Protein AF-A0A1P8U6V5-F1 (afdb_monomer_lite)

Structure (mmCIF, N/CA/C/O backbone):
data_AF-A0A1P8U6V5-F1
#
_entry.id   AF-A0A1P8U6V5-F1
#
loop_
_atom_site.group_PDB
_atom_site.id
_atom_site.type_symbol
_atom_site.label_atom_id
_atom_site.label_alt_id
_atom_site.label_comp_id
_atom_site.label_asym_id
_atom_site.label_entity_id
_atom_site.label_seq_id
_atom_site.pdbx_PDB_ins_code
_atom_site.Cartn_x
_atom_site.Cartn_y
_atom_site.Cartn_z
_atom_site.occupancy
_atom_site.B_iso_or_equiv
_atom_site.auth_seq_id
_atom_site.auth_comp_id
_atom_site.auth_asym_id
_atom_site.auth_atom_id
_atom_site.pdbx_PDB_model_num
ATOM 1 N N . MET A 1 1 ? 9.930 18.718 -10.527 1.00 44.38 1 MET A N 1
ATOM 2 C CA . MET A 1 1 ? 10.139 17.257 -10.436 1.00 44.38 1 MET A CA 1
ATOM 3 C C . MET A 1 1 ? 9.380 16.623 -11.584 1.00 44.38 1 MET A C 1
ATOM 5 O O . MET A 1 1 ? 8.257 17.042 -11.827 1.00 44.38 1 MET A O 1
ATOM 9 N N . ARG A 1 2 ? 10.010 15.724 -12.344 1.00 49.22 2 ARG A N 1
ATOM 10 C CA . ARG A 1 2 ? 9.372 15.032 -13.471 1.00 49.22 2 ARG A CA 1
ATOM 11 C C . ARG A 1 2 ? 8.715 13.780 -12.891 1.00 49.22 2 ARG A C 1
ATOM 13 O O . ARG A 1 2 ? 9.405 12.990 -12.257 1.00 49.22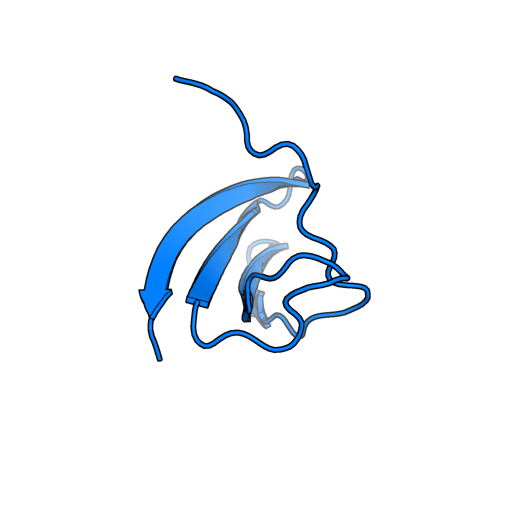 2 ARG A O 1
ATOM 20 N N . GLN A 1 3 ? 7.395 13.680 -12.999 1.00 50.94 3 GLN A N 1
ATOM 21 C CA . GLN A 1 3 ? 6.665 12.476 -12.605 1.00 50.94 3 GLN A CA 1
ATOM 22 C C . GLN A 1 3 ? 7.175 11.307 -13.476 1.00 50.94 3 GLN A C 1
ATOM 24 O O . GLN A 1 3 ? 7.487 11.563 -14.645 1.00 50.94 3 GLN A O 1
ATOM 29 N N . PRO A 1 4 ? 7.346 10.084 -12.939 1.00 56.69 4 PRO A N 1
ATOM 30 C CA . PRO A 1 4 ? 7.767 8.944 -13.751 1.00 56.69 4 PRO A CA 1
ATOM 31 C C . PRO A 1 4 ? 6.813 8.759 -14.938 1.00 56.69 4 PRO A C 1
ATOM 33 O O . PRO A 1 4 ? 5.605 8.948 -14.802 1.00 56.69 4 PRO A O 1
ATOM 36 N N . GLU A 1 5 ? 7.372 8.451 -16.113 1.00 63.22 5 GLU A N 1
ATOM 37 C CA . GLU A 1 5 ? 6.597 8.319 -17.360 1.00 63.22 5 GLU A CA 1
ATOM 38 C C . GLU A 1 5 ? 5.695 7.069 -17.347 1.00 63.22 5 GLU A C 1
ATOM 40 O O . GLU A 1 5 ? 4.696 7.029 -18.064 1.00 63.22 5 GLU A O 1
ATOM 45 N N . SER A 1 6 ? 5.991 6.107 -16.467 1.00 65.06 6 SER A N 1
ATOM 46 C CA . SER A 1 6 ? 5.237 4.868 -16.277 1.00 65.06 6 SER A CA 1
ATOM 47 C C . SER A 1 6 ? 4.593 4.819 -14.890 1.00 65.06 6 SER A C 1
ATOM 49 O O . SER A 1 6 ? 5.218 5.151 -13.881 1.00 65.06 6 SER A O 1
ATOM 51 N N . ILE A 1 7 ? 3.329 4.399 -14.851 1.00 65.88 7 ILE A N 1
ATOM 52 C CA . ILE A 1 7 ? 2.549 4.195 -13.626 1.00 65.88 7 ILE A CA 1
ATOM 53 C C . ILE A 1 7 ? 2.975 2.858 -13.005 1.00 65.88 7 ILE A C 1
ATOM 55 O O . ILE A 1 7 ? 3.094 1.862 -13.718 1.00 65.88 7 ILE A O 1
ATOM 59 N N . TRP A 1 8 ? 3.220 2.837 -11.693 1.00 72.94 8 TRP A N 1
ATOM 60 C CA . TRP A 1 8 ? 3.438 1.591 -10.955 1.00 72.94 8 TRP A CA 1
ATOM 61 C C . TRP A 1 8 ? 2.118 0.825 -10.845 1.00 72.94 8 TRP A C 1
ATOM 63 O O . TRP A 1 8 ? 1.115 1.398 -10.416 1.00 72.94 8 TRP A O 1
ATOM 73 N N . ASP A 1 9 ? 2.114 -0.444 -11.252 1.00 71.00 9 ASP A N 1
ATOM 74 C CA . ASP A 1 9 ? 0.925 -1.302 -11.257 1.00 71.00 9 ASP A CA 1
ATOM 75 C C . ASP A 1 9 ? 1.170 -2.543 -10.396 1.00 71.00 9 ASP A C 1
ATOM 77 O O . ASP A 1 9 ? 2.127 -3.295 -10.608 1.00 71.00 9 ASP A O 1
ATOM 81 N N . HIS A 1 10 ? 0.277 -2.741 -9.425 1.00 69.38 10 HIS A N 1
ATOM 82 C CA . HIS A 1 10 ? 0.243 -3.927 -8.583 1.00 69.38 10 HIS A CA 1
ATOM 83 C C . HIS A 1 10 ? -1.170 -4.508 -8.617 1.00 69.38 10 HIS A C 1
ATOM 85 O O . HIS A 1 10 ? -2.075 -3.928 -8.011 1.00 69.38 10 HIS A O 1
ATOM 91 N N . PRO A 1 11 ? -1.387 -5.651 -9.296 1.00 65.81 11 PRO A N 1
ATOM 92 C CA . PRO A 1 11 ? -2.730 -6.184 -9.489 1.00 65.81 11 PRO A CA 1
ATOM 93 C C . PRO A 1 11 ? -3.354 -6.659 -8.173 1.00 65.81 11 PRO A C 1
ATOM 95 O O . PRO A 1 11 ? -4.566 -6.556 -8.000 1.00 65.81 11 PRO A O 1
ATOM 98 N N . PHE A 1 12 ? -2.533 -7.157 -7.241 1.00 74.25 12 PHE A N 1
ATOM 99 C CA . PHE A 1 12 ? -2.950 -7.610 -5.916 1.00 74.25 12 PHE A CA 1
ATOM 100 C C . PHE A 1 12 ? -1.808 -7.431 -4.914 1.00 74.25 12 PHE A C 1
ATOM 102 O O . PHE A 1 12 ? -0.641 -7.606 -5.266 1.00 74.25 12 PHE A O 1
ATOM 109 N N . THR A 1 13 ? -2.151 -7.126 -3.665 1.00 83.00 13 THR A N 1
ATOM 110 C CA . THR A 1 13 ? -1.226 -7.183 -2.531 1.00 83.00 13 THR A CA 1
ATOM 111 C C . THR A 1 13 ? -1.981 -7.607 -1.279 1.00 83.00 13 THR A C 1
ATOM 113 O O . THR A 1 13 ? -3.168 -7.297 -1.134 1.00 83.00 13 THR A O 1
ATOM 116 N N . ASP A 1 14 ? -1.300 -8.308 -0.381 1.00 87.94 14 ASP A N 1
ATOM 117 C CA . ASP A 1 14 ? -1.861 -8.665 0.916 1.00 87.94 14 ASP A CA 1
ATOM 118 C C . ASP A 1 14 ? -1.834 -7.455 1.861 1.00 87.94 14 ASP A C 1
ATOM 120 O O . ASP A 1 14 ? -0.933 -6.612 1.819 1.00 87.94 14 ASP A O 1
ATOM 124 N N . PHE A 1 15 ? -2.834 -7.372 2.737 1.00 91.94 15 PHE A N 1
ATOM 125 C CA . PHE A 1 15 ? -2.918 -6.354 3.779 1.00 91.94 15 PHE A CA 1
ATOM 126 C C . PHE A 1 15 ? -3.573 -6.918 5.040 1.00 91.94 15 PHE A C 1
ATOM 128 O O . PHE A 1 15 ? -4.299 -7.912 5.017 1.00 91.94 15 PHE A O 1
ATOM 135 N N . LEU A 1 16 ? -3.314 -6.254 6.159 1.00 94.38 16 LEU A N 1
ATOM 136 C CA . LEU A 1 16 ? -3.882 -6.541 7.465 1.00 94.38 16 LEU A CA 1
ATOM 137 C C . LEU A 1 16 ? -4.989 -5.536 7.765 1.00 94.38 16 LEU A C 1
ATOM 139 O O . LEU A 1 16 ? -4.761 -4.330 7.704 1.00 94.38 16 LEU A O 1
ATOM 143 N N . VAL A 1 17 ? -6.168 -6.036 8.127 1.00 95.50 17 VAL A N 1
ATOM 144 C CA . VAL A 1 17 ? -7.287 -5.217 8.613 1.00 95.50 17 VAL A CA 1
ATOM 145 C C . VAL A 1 17 ? -7.165 -5.052 10.124 1.00 95.50 17 VAL A C 1
ATOM 147 O O . VAL A 1 17 ? -6.941 -6.028 10.843 1.00 95.50 17 VAL A O 1
ATOM 150 N N . ARG A 1 18 ? -7.326 -3.823 10.609 1.00 95.00 18 ARG A N 1
ATOM 151 C CA . ARG A 1 18 ? -7.321 -3.470 12.031 1.00 95.00 18 ARG A CA 1
ATOM 152 C C . ARG A 1 18 ? -8.751 -3.323 12.557 1.00 95.00 18 ARG A C 1
ATOM 154 O O . ARG A 1 18 ? -9.698 -3.132 11.797 1.00 95.00 18 ARG A O 1
ATOM 161 N N . GLU A 1 19 ? -8.913 -3.406 13.877 1.00 96.38 19 GLU A N 1
ATOM 162 C CA . GLU A 1 19 ? -10.230 -3.331 14.539 1.00 96.38 19 GLU A CA 1
ATOM 163 C C . GLU A 1 19 ? -10.943 -1.987 14.327 1.00 96.38 19 GLU A C 1
ATOM 165 O O . GLU A 1 19 ? -12.170 -1.926 14.352 1.00 96.38 19 GLU A O 1
ATOM 170 N N . ASP A 1 20 ? -10.182 -0.917 14.087 1.00 93.75 20 ASP A N 1
ATOM 171 C CA . ASP A 1 20 ? -10.697 0.421 13.784 1.00 93.75 20 ASP A CA 1
ATOM 172 C C . ASP A 1 20 ? -11.161 0.588 12.323 1.00 93.75 20 ASP A C 1
ATOM 174 O O . ASP A 1 20 ? -11.595 1.670 11.929 1.00 93.75 20 ASP A O 1
ATOM 178 N N . GLY A 1 21 ? -11.086 -0.478 11.519 1.00 93.12 21 GLY A N 1
ATOM 179 C CA . GLY A 1 21 ? -11.448 -0.478 10.105 1.00 93.12 21 GLY A CA 1
ATOM 180 C C . GLY A 1 21 ? -10.353 0.050 9.176 1.00 93.12 21 GLY A C 1
ATOM 181 O O . GLY A 1 21 ? -10.560 0.063 7.964 1.00 93.12 21 GLY A O 1
ATOM 182 N N . SER A 1 22 ? -9.196 0.462 9.704 1.00 95.88 22 SER A N 1
ATOM 183 C CA . SER A 1 22 ? -8.031 0.778 8.878 1.00 95.88 22 SER A CA 1
ATOM 184 C C . SER A 1 22 ? -7.3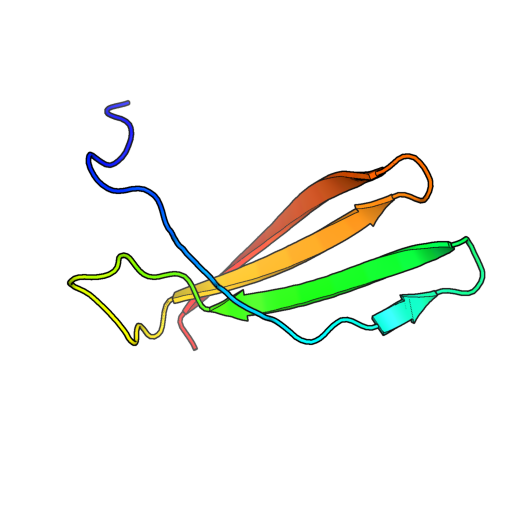40 -0.492 8.377 1.00 95.88 22 SER A C 1
ATOM 186 O O . SER A 1 22 ? -7.495 -1.582 8.932 1.00 95.88 22 SER A O 1
ATOM 188 N N . CYS A 1 23 ? -6.563 -0.356 7.308 1.00 97.00 23 CYS A N 1
ATOM 189 C CA . CYS A 1 23 ? -5.741 -1.421 6.754 1.00 97.00 23 CYS A CA 1
ATOM 190 C C . CYS A 1 23 ? -4.276 -0.993 6.713 1.00 97.00 23 CYS A C 1
ATOM 192 O O . CYS A 1 23 ? -3.976 0.182 6.522 1.00 97.00 23 CYS A O 1
ATOM 194 N N . TYR A 1 24 ? -3.366 -1.951 6.836 1.00 95.69 24 TYR A N 1
ATOM 195 C CA . TYR A 1 24 ? -1.938 -1.749 6.613 1.00 95.69 24 TYR A CA 1
ATOM 196 C C . TYR A 1 24 ? -1.394 -2.848 5.720 1.00 95.69 24 TYR A C 1
ATOM 198 O O . TYR A 1 24 ? -1.700 -4.021 5.926 1.00 95.69 24 TYR A O 1
ATOM 206 N N . GLY A 1 25 ? -0.575 -2.482 4.747 1.00 93.38 25 GLY A N 1
ATOM 207 C CA . GLY A 1 25 ? 0.044 -3.436 3.845 1.00 93.38 25 GLY A CA 1
ATOM 208 C C . GLY A 1 25 ? 1.405 -2.963 3.379 1.00 93.38 25 GLY A C 1
ATOM 209 O O . GLY A 1 25 ? 1.792 -1.810 3.571 1.00 93.38 25 GLY A O 1
ATOM 210 N N . ALA A 1 26 ? 2.118 -3.882 2.745 1.00 92.00 26 ALA A N 1
ATOM 211 C CA . ALA A 1 26 ? 3.305 -3.573 1.978 1.00 92.00 26 ALA A CA 1
ATOM 212 C C . ALA A 1 26 ? 3.101 -4.103 0.564 1.00 92.00 26 ALA A C 1
ATOM 214 O O . ALA A 1 26 ? 2.549 -5.188 0.385 1.00 92.00 26 ALA A O 1
ATOM 215 N N . ALA A 1 27 ? 3.527 -3.331 -0.424 1.00 89.50 27 ALA A N 1
ATOM 216 C CA . ALA A 1 27 ? 3.568 -3.757 -1.809 1.00 89.50 27 ALA A CA 1
ATOM 217 C C . ALA A 1 27 ? 4.964 -3.465 -2.353 1.00 89.50 27 ALA A C 1
ATOM 219 O O . ALA A 1 27 ? 5.534 -2.416 -2.039 1.00 89.50 27 ALA A O 1
ATOM 220 N N . PRO A 1 28 ? 5.533 -4.351 -3.175 1.00 87.50 28 PRO A N 1
ATOM 221 C CA . PRO A 1 28 ? 6.682 -3.960 -3.970 1.00 87.50 28 PRO A CA 1
ATOM 222 C C . PRO A 1 28 ? 6.279 -2.828 -4.930 1.00 87.50 28 PRO A C 1
ATOM 224 O O . PRO A 1 28 ? 5.094 -2.575 -5.110 1.00 87.50 28 PRO A O 1
ATOM 227 N N . LEU A 1 29 ? 7.243 -2.133 -5.525 1.00 85.19 29 LEU A N 1
ATOM 228 C CA . LEU A 1 29 ? 7.036 -1.037 -6.468 1.00 85.19 29 LEU A CA 1
ATOM 229 C C . LEU A 1 29 ? 7.771 -1.335 -7.768 1.00 85.19 29 LEU A C 1
ATOM 231 O O . LEU A 1 29 ? 8.999 -1.405 -7.789 1.00 85.19 29 LEU A O 1
ATOM 235 N N . TRP A 1 30 ? 7.044 -1.470 -8.872 1.00 81.81 30 TRP A N 1
ATOM 236 C CA . TRP A 1 30 ? 7.648 -1.600 -10.197 1.00 81.81 30 TRP A CA 1
ATOM 237 C C . TRP A 1 30 ? 6.720 -1.096 -11.295 1.00 81.81 30 TRP A C 1
ATOM 239 O O . TRP A 1 30 ? 5.500 -1.018 -11.145 1.00 81.81 30 TRP A O 1
ATOM 249 N N . THR A 1 31 ? 7.315 -0.753 -12.431 1.00 79.12 31 THR A N 1
ATOM 250 C CA . THR A 1 31 ? 6.584 -0.585 -13.688 1.00 79.12 31 THR A CA 1
ATOM 251 C C . THR A 1 31 ? 6.395 -1.957 -14.345 1.00 79.12 31 THR A C 1
ATOM 253 O O . THR A 1 31 ? 7.033 -2.933 -13.949 1.00 79.12 31 THR A O 1
ATOM 256 N N . VAL A 1 32 ? 5.531 -2.056 -15.361 1.00 75.12 32 VAL A N 1
ATOM 257 C CA . VAL A 1 32 ? 5.344 -3.311 -16.121 1.00 75.12 32 VAL A CA 1
ATOM 258 C C . VAL A 1 32 ? 6.665 -3.808 -16.725 1.00 75.12 32 VAL A C 1
ATOM 260 O O . VAL A 1 32 ? 6.921 -5.009 -16.729 1.00 75.12 32 VAL A O 1
ATOM 263 N N . ASP A 1 33 ? 7.511 -2.888 -17.192 1.00 77.00 33 ASP A N 1
ATOM 264 C CA . ASP A 1 33 ? 8.782 -3.207 -17.851 1.00 77.00 33 ASP A CA 1
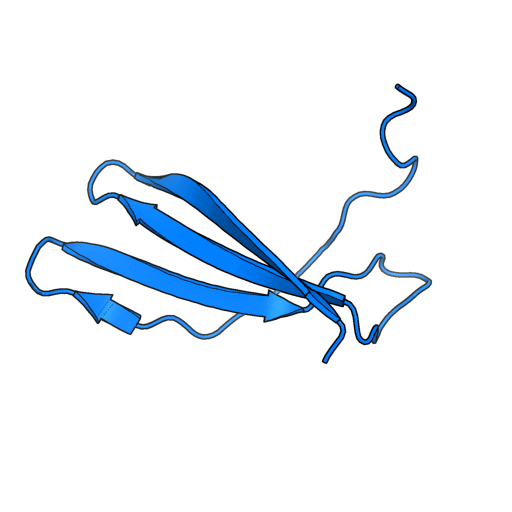ATOM 265 C C . ASP A 1 33 ? 9.906 -3.554 -16.859 1.00 77.00 33 ASP A C 1
ATOM 267 O O . ASP A 1 33 ? 10.864 -4.235 -17.220 1.00 77.00 33 ASP A O 1
ATOM 271 N N . GLU A 1 34 ? 9.791 -3.100 -15.608 1.00 74.31 34 GLU A N 1
ATOM 272 C CA . GLU A 1 34 ? 10.816 -3.240 -14.561 1.00 74.31 34 GLU A CA 1
ATOM 273 C C . GLU A 1 34 ? 10.372 -4.196 -13.439 1.00 74.31 34 GLU A C 1
ATOM 275 O O . GLU A 1 34 ? 10.831 -4.096 -12.301 1.00 74.31 34 GLU A O 1
ATOM 280 N N . SER A 1 35 ? 9.451 -5.114 -13.748 1.00 76.00 35 SER A N 1
ATOM 281 C CA . SER A 1 35 ? 8.939 -6.112 -12.807 1.00 76.00 35 SER A CA 1
ATOM 282 C C . SER A 1 35 ? 9.781 -7.400 -12.801 1.00 76.00 35 SER A C 1
ATOM 284 O O . SER A 1 35 ? 10.059 -7.943 -13.877 1.00 76.00 35 SER A O 1
ATOM 286 N N . PRO A 1 36 ? 10.107 -7.977 -11.625 1.00 76.88 36 PRO A N 1
ATOM 287 C CA . PRO A 1 36 ? 9.977 -7.412 -10.275 1.00 76.88 36 PRO A CA 1
ATOM 288 C C . PRO A 1 36 ? 11.138 -6.460 -9.924 1.00 76.88 36 PRO A C 1
ATOM 290 O O . PRO A 1 36 ? 12.192 -6.501 -10.556 1.00 76.88 36 PRO A O 1
ATOM 293 N N . SER A 1 37 ? 10.966 -5.652 -8.871 1.00 79.62 37 SER A N 1
ATOM 294 C CA . SER A 1 37 ? 12.011 -4.777 -8.316 1.00 79.62 37 SER A CA 1
ATOM 295 C C . SER A 1 37 ? 12.158 -4.964 -6.802 1.00 79.62 37 SER A C 1
ATOM 297 O O . SER A 1 37 ? 11.215 -5.395 -6.135 1.00 79.62 37 SER A O 1
ATOM 299 N N . ASP A 1 38 ? 13.330 -4.598 -6.276 1.00 85.75 38 ASP A N 1
ATOM 300 C CA . ASP A 1 38 ? 13.636 -4.627 -4.838 1.00 85.75 38 ASP A CA 1
ATOM 301 C C . ASP A 1 38 ? 13.035 -3.425 -4.079 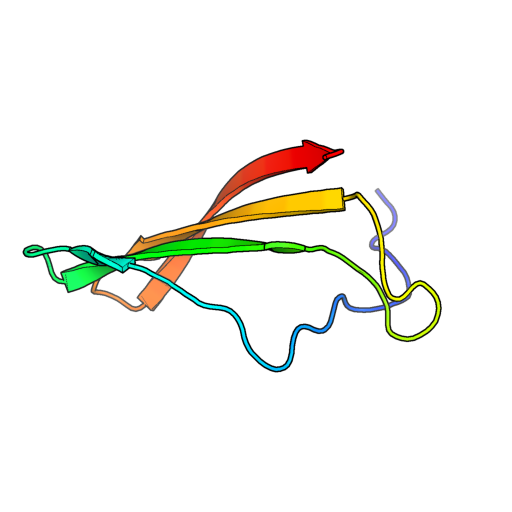1.00 85.75 38 ASP A C 1
ATOM 303 O O . ASP A 1 38 ? 13.087 -3.367 -2.852 1.00 85.75 38 ASP A O 1
ATOM 307 N N . LEU A 1 39 ? 12.460 -2.441 -4.782 1.00 87.69 39 LEU A N 1
ATOM 308 C CA . LEU A 1 39 ? 11.793 -1.302 -4.155 1.00 87.69 39 LEU A CA 1
ATOM 309 C C . LEU A 1 39 ? 10.426 -1.734 -3.616 1.00 87.69 39 LEU A C 1
ATOM 311 O O . LEU A 1 39 ? 9.667 -2.405 -4.304 1.00 87.69 39 LEU A O 1
ATOM 315 N N . SER A 1 40 ? 10.090 -1.314 -2.402 1.00 89.44 40 SER A N 1
ATOM 316 C CA . SER A 1 40 ? 8.822 -1.600 -1.732 1.00 89.44 40 SER A CA 1
ATOM 317 C C . SER A 1 40 ? 8.276 -0.371 -1.013 1.00 89.44 40 SER A C 1
ATOM 319 O O . SER A 1 40 ? 9.016 0.548 -0.653 1.00 89.44 40 SER A O 1
ATOM 321 N N . VAL A 1 41 ? 6.963 -0.357 -0.804 1.00 91.75 41 VAL A N 1
ATOM 322 C CA . VAL A 1 41 ? 6.242 0.664 -0.050 1.00 91.75 41 VAL A CA 1
ATOM 323 C C . VAL A 1 41 ? 5.360 0.026 1.010 1.00 91.75 41 VAL A C 1
ATOM 325 O O . VAL A 1 41 ? 4.655 -0.944 0.749 1.00 91.75 41 VAL A O 1
ATOM 328 N N . GLU A 1 42 ? 5.371 0.611 2.197 1.00 94.62 42 GLU A N 1
ATOM 329 C CA . GLU A 1 42 ? 4.371 0.387 3.232 1.00 94.62 42 GLU A CA 1
ATOM 330 C C . GLU A 1 42 ? 3.294 1.462 3.125 1.00 94.62 42 GLU A C 1
ATOM 332 O O . GLU A 1 42 ? 3.584 2.646 2.907 1.00 94.62 42 GLU A O 1
ATOM 337 N N . PHE A 1 43 ? 2.043 1.055 3.289 1.00 94.38 43 PHE A N 1
ATOM 338 C CA . PHE A 1 43 ? 0.903 1.948 3.189 1.00 94.38 43 PHE A CA 1
ATOM 339 C C . PHE A 1 43 ? -0.141 1.658 4.262 1.00 94.38 43 PHE A C 1
ATOM 341 O O . PHE A 1 43 ? -0.309 0.529 4.724 1.00 94.38 43 PHE A O 1
ATOM 348 N N . GLU A 1 44 ? -0.883 2.701 4.613 1.00 96.69 44 GLU A N 1
ATOM 349 C CA . GLU A 1 44 ? -2.065 2.639 5.459 1.00 96.69 44 GLU A CA 1
ATOM 350 C C . GLU A 1 44 ? -3.285 3.119 4.685 1.00 96.69 44 GLU A C 1
ATOM 352 O O . GLU A 1 44 ? -3.226 4.122 3.977 1.00 96.69 44 GLU A O 1
ATOM 357 N N . ILE A 1 45 ? -4.394 2.402 4.831 1.00 96.25 45 ILE A N 1
ATOM 358 C CA . ILE A 1 45 ? -5.700 2.794 4.308 1.00 96.25 45 ILE A CA 1
ATOM 3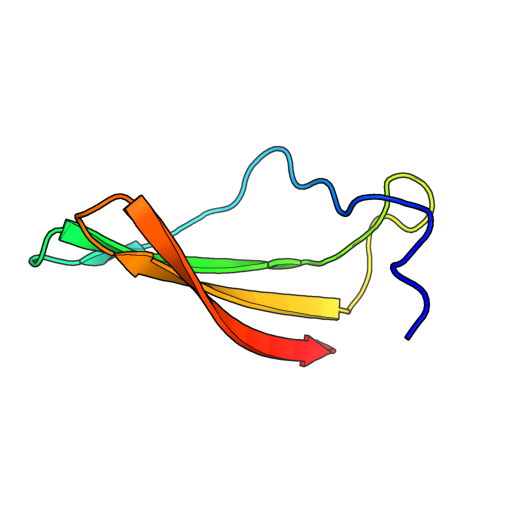59 C C . ILE A 1 45 ? -6.588 3.105 5.506 1.00 96.25 45 ILE A C 1
ATOM 361 O O . ILE A 1 45 ? -6.877 2.227 6.315 1.00 96.25 45 ILE A O 1
ATOM 365 N N . SER A 1 46 ? -7.019 4.350 5.634 1.00 96.31 46 SER A N 1
ATOM 366 C CA . SER A 1 46 ? -7.981 4.770 6.650 1.00 96.31 46 SER A CA 1
ATOM 367 C C . SER A 1 46 ? -9.368 4.181 6.376 1.00 96.31 46 SER A C 1
ATOM 369 O O . SER A 1 46 ? -9.701 3.836 5.243 1.00 96.31 46 SER A O 1
ATOM 371 N N . ALA A 1 47 ? -10.223 4.123 7.402 1.00 94.88 47 ALA A N 1
ATOM 372 C CA . ALA A 1 47 ? -11.596 3.618 7.270 1.00 94.88 47 ALA A CA 1
ATOM 373 C C . ALA A 1 47 ? -12.466 4.425 6.276 1.00 94.88 47 ALA A C 1
ATOM 375 O O . ALA A 1 47 ? -13.486 3.931 5.799 1.00 94.88 47 ALA A O 1
ATOM 376 N N . ASP A 1 48 ? -12.069 5.660 5.952 1.00 95.44 48 ASP A N 1
ATOM 377 C CA . ASP A 1 48 ? -12.704 6.508 4.937 1.00 95.44 48 ASP A CA 1
ATOM 378 C C . ASP A 1 48 ? -12.183 6.262 3.506 1.00 95.44 48 ASP A C 1
ATOM 380 O O . ASP A 1 48 ? -12.650 6.894 2.559 1.00 95.44 48 ASP A O 1
ATOM 384 N N . GLY A 1 49 ? -11.232 5.338 3.340 1.00 92.38 49 GLY A N 1
ATOM 385 C CA . GLY A 1 49 ? -10.601 5.003 2.067 1.00 92.38 49 GLY A CA 1
ATOM 386 C C . GLY A 1 49 ? -9.395 5.871 1.699 1.00 92.38 49 GLY A C 1
ATOM 387 O O . GLY A 1 49 ? -8.830 5.680 0.623 1.00 92.38 49 GLY A O 1
ATOM 388 N N . THR A 1 50 ? -8.970 6.807 2.554 1.00 95.94 50 THR A N 1
ATOM 389 C CA . THR A 1 50 ? -7.747 7.589 2.323 1.00 95.94 50 THR A CA 1
ATOM 390 C C . THR A 1 50 ? -6.514 6.698 2.437 1.00 95.94 50 THR A C 1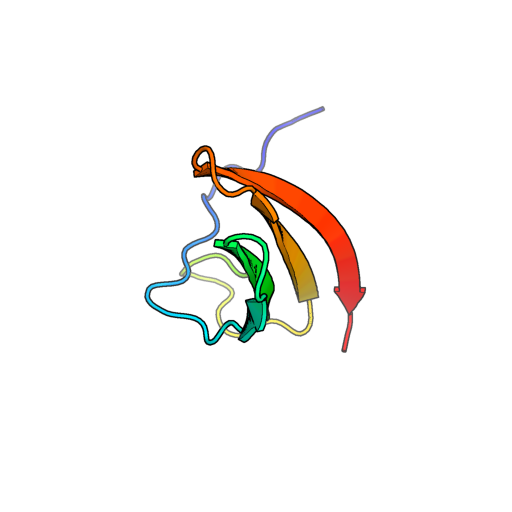
ATOM 392 O O . THR A 1 50 ? -6.369 5.978 3.421 1.00 95.94 50 THR A O 1
ATOM 395 N N . VAL A 1 51 ? -5.598 6.782 1.469 1.00 94.12 51 VAL A N 1
ATOM 396 C CA . VAL A 1 51 ? -4.336 6.027 1.477 1.00 94.12 51 VAL A CA 1
ATOM 397 C C . VAL A 1 51 ? -3.166 6.942 1.829 1.00 94.12 51 VAL A C 1
ATOM 399 O O . VAL A 1 51 ? -2.984 7.992 1.210 1.00 94.12 51 VAL A O 1
ATOM 402 N N . LEU A 1 52 ? -2.346 6.521 2.789 1.00 94.94 52 LEU A N 1
ATOM 403 C CA . LEU A 1 52 ? -1.084 7.152 3.157 1.00 94.94 52 LEU A CA 1
ATOM 404 C C . LEU A 1 52 ? 0.071 6.184 2.889 1.00 94.94 52 LEU A C 1
ATOM 406 O O . LEU A 1 52 ? 0.081 5.076 3.413 1.00 94.94 52 LEU A O 1
ATOM 410 N N . LEU A 1 53 ? 1.066 6.615 2.114 1.00 92.75 53 LEU A N 1
ATOM 411 C CA . LEU A 1 53 ? 2.329 5.885 1.976 1.00 92.75 53 LEU A CA 1
ATOM 412 C C . LEU A 1 53 ? 3.226 6.267 3.153 1.00 92.75 53 LEU A C 1
ATOM 414 O O . LEU A 1 53 ? 3.597 7.434 3.292 1.00 92.75 53 LEU A O 1
ATOM 418 N N . THR A 1 54 ? 3.533 5.310 4.020 1.00 93.94 54 THR A N 1
ATOM 419 C CA . THR A 1 54 ? 4.217 5.571 5.293 1.00 93.94 54 THR A CA 1
ATOM 420 C C . THR A 1 54 ? 5.725 5.380 5.194 1.00 93.94 54 THR A C 1
ATOM 422 O O . THR A 1 54 ? 6.470 6.098 5.860 1.00 93.94 54 THR A O 1
ATOM 425 N N . ASN A 1 55 ? 6.189 4.458 4.347 1.00 93.12 55 ASN A N 1
ATOM 426 C CA . ASN A 1 55 ? 7.610 4.165 4.175 1.00 93.12 55 ASN A CA 1
ATOM 427 C C . ASN A 1 55 ? 7.896 3.618 2.771 1.00 93.12 55 ASN A C 1
ATOM 429 O O . ASN A 1 55 ? 7.157 2.772 2.289 1.00 93.12 55 ASN A O 1
ATOM 433 N N . VAL A 1 56 ? 8.981 4.061 2.134 1.00 90.88 56 VAL A N 1
ATOM 434 C CA . VAL A 1 56 ? 9.475 3.523 0.855 1.00 90.88 56 VAL A CA 1
ATOM 435 C C . VAL A 1 56 ? 10.917 3.080 1.059 1.00 90.88 56 VAL A C 1
ATOM 437 O O . VAL A 1 56 ? 11.753 3.883 1.476 1.00 90.88 56 VAL A O 1
ATOM 440 N N . HIS A 1 57 ? 11.216 1.818 0.770 1.00 86.88 57 HIS A N 1
ATOM 441 C CA . HIS A 1 57 ? 12.515 1.216 1.062 1.00 86.88 57 HIS A CA 1
ATOM 442 C C . HIS A 1 57 ? 12.899 0.136 0.047 1.00 86.88 57 HIS A C 1
ATOM 444 O O . HIS A 1 57 ? 12.067 -0.333 -0.720 1.00 86.88 57 HIS A O 1
ATOM 450 N N . VAL A 1 58 ? 14.179 -0.235 0.037 1.00 88.06 58 VAL A N 1
ATOM 451 C CA . VAL A 1 58 ? 14.720 -1.331 -0.779 1.00 88.06 58 VAL A CA 1
ATOM 452 C C . VAL A 1 58 ? 14.897 -2.553 0.124 1.00 88.06 58 VAL A C 1
ATOM 454 O O . VAL A 1 58 ? 15.428 -2.390 1.227 1.00 88.06 58 VAL A O 1
ATOM 457 N N . MET A 1 59 ? 14.426 -3.724 -0.310 1.00 71.81 59 MET A N 1
ATOM 458 C CA . MET A 1 59 ? 14.580 -5.007 0.397 1.00 71.81 59 MET A CA 1
ATOM 459 C C . MET A 1 59 ? 15.803 -5.804 -0.055 1.00 71.81 59 MET A C 1
ATOM 461 O O . MET A 1 59 ? 16.264 -5.599 -1.197 1.00 71.81 59 MET A O 1
#

pLDDT: mean 83.96, std 13.29, range [44.38, 97.0]

InterPro domains:
  IPR056085 Domain of unknown function DUF7668 [PF24705] (2-59)

Secondary structure (DSSP, 8-state):
-PPPSS----S---EEEPTTS-EEEEEE---STT-S-SEEEEEEE-TTS-EEEEEEEE-

Sequence (59 aa):
MRQPESIWDHPFTDFLVREDGSCYGAAPLWTVDESPSDLSVEFEISADGTVLLTNVHVM

Organism: NCBI:txid36805

Foldseek 3Di:
DDDPPFDWDDPDFDWDADPQRKIKGKDQTDGPVGPPAQKMWIWMQHNVRDIDTDDIDGD

Radius of gyration: 12.75 Å; chains: 1; bounding box: 27×26×32 Å